Protein AF-X1UMD5-F1 (afdb_monomer_lite)

InterPro domains:
  IPR035985 Ubiquitin-activating enzyme-like [SSF69572] (2-57)

Foldseek 3Di:
DEEAEDLALVVVVVVLVVCVVVVPWYWYWYDDPVGAIDIDTSVPDDRDHRPVDPLCPRPCSVVRVVVRVVVVVVQVCCCVPVVDRD

Secondary structure (DSSP, 8-state):
-EEE--SSHHHHHHHHHHHHHTT--EEEEEE-TTS-EEEEEGGGPPPPP-----GGGSTTHHHHHHHHHHHHHHHHHHHHHH----

Structure (mmCIF, N/CA/C/O backbone):
data_AF-X1UMD5-F1
#
_entry.id   AF-X1UMD5-F1
#
loop_
_atom_site.group_PDB
_atom_site.id
_atom_site.type_symbol
_atom_site.label_atom_id
_atom_site.label_alt_id
_atom_site.label_comp_id
_atom_site.label_asym_id
_atom_site.label_entity_id
_atom_site.label_seq_id
_atom_site.pdbx_PDB_ins_code
_atom_site.Cartn_x
_atom_site.Cartn_y
_atom_site.Cartn_z
_atom_site.occupancy
_atom_site.B_iso_or_equiv
_atom_site.auth_seq_id
_atom_site.auth_comp_id
_atom_site.auth_asym_id
_atom_site.auth_atom_id
_atom_site.pdbx_PDB_model_num
ATOM 1 N N . MET A 1 1 ? -12.426 -4.510 4.050 1.00 93.38 1 MET A N 1
ATOM 2 C CA . MET A 1 1 ? -11.209 -3.731 3.765 1.00 93.38 1 MET A CA 1
ATOM 3 C C . MET A 1 1 ? -10.572 -4.325 2.527 1.00 93.38 1 MET A C 1
ATOM 5 O O . MET A 1 1 ? -10.563 -5.546 2.418 1.00 93.38 1 MET A O 1
ATOM 9 N N . VAL A 1 2 ? -10.106 -3.484 1.612 1.00 97.81 2 VAL A N 1
ATOM 10 C CA . VAL A 1 2 ? -9.356 -3.870 0.412 1.00 97.81 2 VAL A CA 1
ATOM 11 C C . VAL A 1 2 ? -7.894 -3.475 0.610 1.00 97.81 2 VAL A C 1
ATOM 13 O O . VAL A 1 2 ? -7.605 -2.439 1.208 1.00 97.81 2 VAL A O 1
ATOM 16 N N . ILE A 1 3 ? -6.985 -4.325 0.141 1.00 97.75 3 ILE A N 1
ATOM 17 C CA . ILE A 1 3 ? -5.553 -4.039 0.073 1.00 97.75 3 ILE A CA 1
ATOM 18 C C . ILE A 1 3 ? -5.190 -4.107 -1.406 1.00 97.75 3 ILE A C 1
ATOM 20 O O . ILE A 1 3 ? -5.268 -5.176 -2.011 1.00 97.75 3 ILE A O 1
ATOM 24 N N . ASP A 1 4 ? -4.860 -2.959 -1.981 1.00 97.50 4 ASP A N 1
ATOM 25 C CA . ASP A 1 4 ? -4.455 -2.813 -3.371 1.00 97.50 4 ASP A CA 1
ATOM 26 C C . ASP A 1 4 ? -2.929 -2.789 -3.479 1.00 97.50 4 ASP A C 1
ATOM 28 O O . ASP A 1 4 ? -2.269 -1.924 -2.905 1.00 97.50 4 ASP A O 1
ATOM 32 N N . THR A 1 5 ? -2.381 -3.733 -4.242 1.00 95.38 5 THR A N 1
ATOM 33 C CA . THR A 1 5 ? -0.958 -3.805 -4.593 1.00 95.38 5 THR A CA 1
ATOM 34 C C . THR A 1 5 ? -0.754 -3.965 -6.098 1.00 95.38 5 THR A C 1
ATOM 36 O O . THR A 1 5 ? 0.242 -4.553 -6.521 1.00 95.38 5 THR A O 1
ATOM 39 N N . PHE A 1 6 ? -1.705 -3.512 -6.924 1.00 94.12 6 PHE A N 1
ATOM 40 C CA . PHE A 1 6 ? -1.524 -3.525 -8.374 1.00 94.12 6 PHE A CA 1
ATOM 41 C C . PHE A 1 6 ? -0.277 -2.728 -8.762 1.00 94.12 6 PHE A C 1
ATOM 43 O O . PHE A 1 6 ? 0.110 -1.769 -8.099 1.00 94.12 6 PHE A O 1
ATOM 50 N N . ASP A 1 7 ? 0.357 -3.107 -9.858 1.00 89.12 7 ASP A N 1
ATOM 51 C CA . ASP A 1 7 ? 1.572 -2.493 -10.400 1.00 89.12 7 ASP A CA 1
ATOM 52 C C . ASP A 1 7 ? 1.291 -1.465 -11.506 1.00 89.12 7 ASP A C 1
ATOM 54 O O . ASP A 1 7 ? 2.205 -0.785 -11.958 1.00 89.12 7 ASP A O 1
ATOM 58 N N . ASN A 1 8 ? 0.028 -1.325 -11.915 1.00 91.38 8 ASN A N 1
ATOM 59 C CA . ASN A 1 8 ? -0.385 -0.470 -13.021 1.00 91.38 8 ASN A CA 1
ATOM 60 C C . ASN A 1 8 ? -1.437 0.561 -12.595 1.00 91.38 8 ASN A C 1
ATOM 62 O O . ASN A 1 8 ? -2.375 0.277 -11.840 1.00 91.38 8 ASN A O 1
ATOM 66 N N . SER A 1 9 ? -1.298 1.764 -13.142 1.00 93.50 9 SER A N 1
ATOM 67 C CA . SER A 1 9 ? -2.120 2.944 -12.880 1.00 93.50 9 SER A CA 1
ATOM 68 C C . SER A 1 9 ? -3.606 2.692 -13.150 1.00 93.50 9 SER A C 1
ATOM 70 O O . SER A 1 9 ? -4.471 3.123 -12.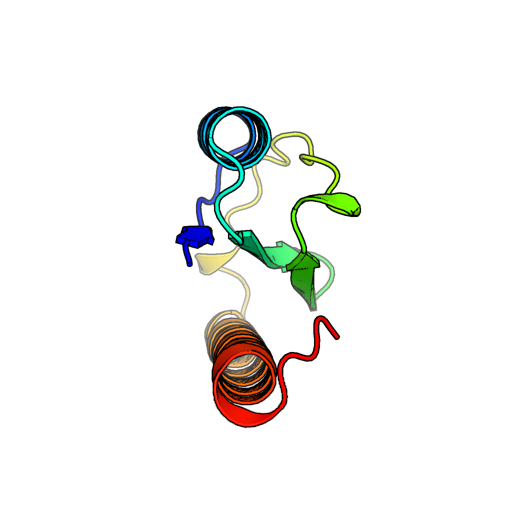384 1.00 93.50 9 SER A O 1
ATOM 72 N N . LYS A 1 10 ? -3.921 1.936 -14.210 1.00 95.69 10 LYS A N 1
ATOM 73 C CA . LYS A 1 10 ? -5.297 1.643 -14.627 1.00 95.69 10 LYS A CA 1
ATOM 74 C C . LYS A 1 10 ? -6.053 0.828 -13.580 1.00 95.69 10 LYS A C 1
ATOM 76 O O . LYS A 1 10 ? -7.172 1.191 -13.226 1.00 95.69 10 LYS A O 1
ATOM 81 N N . SER A 1 11 ? -5.456 -0.254 -13.084 1.00 96.50 11 SER A N 1
ATOM 82 C CA . SER A 1 11 ? -6.089 -1.110 -12.074 1.00 96.50 11 SER A CA 1
ATOM 83 C C . SER A 1 11 ? -6.199 -0.379 -10.738 1.00 96.50 11 SER A C 1
ATOM 85 O O . SER A 1 11 ? -7.274 -0.378 -10.142 1.00 96.50 11 SER A O 1
ATOM 87 N N . ARG A 1 12 ? -5.143 0.343 -10.332 1.00 96.44 12 ARG A N 1
ATOM 88 C CA . ARG A 1 12 ? -5.145 1.187 -9.123 1.00 96.44 12 ARG A CA 1
ATOM 89 C C . ARG A 1 12 ? -6.277 2.212 -9.134 1.00 96.44 12 ARG A C 1
ATOM 91 O O . ARG A 1 12 ? -6.955 2.394 -8.128 1.00 96.44 12 ARG A O 1
ATOM 98 N N . ARG A 1 13 ? -6.519 2.859 -10.280 1.00 97.69 13 ARG A N 1
ATOM 99 C CA . ARG A 1 13 ? -7.616 3.824 -10.444 1.00 97.69 13 ARG A CA 1
ATOM 100 C C . ARG A 1 13 ? -8.985 3.184 -10.258 1.00 97.69 13 ARG A C 1
ATOM 102 O O . ARG A 1 13 ? -9.779 3.700 -9.482 1.00 97.69 13 ARG A O 1
ATOM 109 N N . ILE A 1 14 ? -9.225 2.046 -10.910 1.00 98.19 14 ILE A N 1
ATOM 110 C CA . ILE A 1 14 ? -10.491 1.311 -10.787 1.00 98.19 14 ILE A CA 1
ATOM 111 C C . ILE A 1 14 ? -10.743 0.920 -9.328 1.00 98.19 14 ILE A C 1
ATOM 113 O O . ILE A 1 14 ? -11.852 1.097 -8.830 1.00 98.19 14 ILE A O 1
ATOM 117 N N . VAL A 1 15 ? -9.723 0.414 -8.627 1.00 98.19 15 VAL A N 1
ATOM 118 C CA . VAL A 1 15 ? -9.858 0.034 -7.215 1.00 98.19 15 VAL A CA 1
ATOM 119 C C . VAL A 1 15 ? -10.121 1.253 -6.335 1.00 98.19 15 VAL A C 1
ATOM 121 O O . VAL A 1 15 ? -11.017 1.192 -5.493 1.00 98.19 15 VAL A O 1
ATOM 124 N N . LYS A 1 16 ? -9.389 2.355 -6.548 1.00 98.00 16 LYS A N 1
ATOM 125 C CA . LYS A 1 16 ? -9.562 3.608 -5.802 1.00 98.00 16 LYS A CA 1
ATOM 126 C C . LYS A 1 16 ? -10.998 4.126 -5.912 1.00 98.00 16 LYS A C 1
ATOM 128 O O . LYS A 1 16 ? -11.657 4.337 -4.894 1.00 98.00 16 LYS A O 1
ATOM 133 N N . GLU A 1 17 ? -11.475 4.293 -7.146 1.00 98.25 17 GLU A N 1
ATOM 134 C CA . GLU A 1 17 ? -12.812 4.812 -7.457 1.00 98.25 17 GLU A CA 1
ATOM 135 C C . GLU A 1 17 ? -13.899 3.882 -6.903 1.00 98.25 17 GLU A C 1
ATOM 137 O O . GLU A 1 17 ? -14.788 4.333 -6.186 1.00 98.25 17 GLU A O 1
ATOM 142 N N . ALA A 1 18 ? -13.784 2.566 -7.119 1.00 98.44 18 ALA A N 1
ATOM 143 C CA . ALA A 1 18 ? -14.761 1.606 -6.606 1.00 98.44 18 ALA A CA 1
ATOM 144 C C . ALA A 1 18 ? -14.819 1.583 -5.068 1.00 98.44 18 ALA A C 1
ATOM 146 O O . ALA A 1 18 ? -15.899 1.476 -4.488 1.00 98.44 18 ALA A O 1
ATOM 147 N N . CYS A 1 19 ? -13.674 1.679 -4.386 1.00 98.19 19 CYS A N 1
ATOM 148 C CA . CYS A 1 19 ? -13.643 1.713 -2.924 1.00 98.19 19 CYS A CA 1
ATOM 149 C C . CYS A 1 19 ? -14.199 3.028 -2.365 1.00 98.19 19 CYS A C 1
ATOM 151 O O . CYS A 1 19 ? -14.853 3.008 -1.322 1.00 98.19 19 CYS A O 1
ATOM 153 N N . GLU A 1 20 ? -13.975 4.146 -3.059 1.00 97.38 20 GLU A N 1
ATOM 154 C CA . GLU A 1 20 ? -14.551 5.448 -2.721 1.00 97.38 20 GLU A CA 1
ATOM 155 C C . GLU A 1 20 ? -16.079 5.438 -2.880 1.00 97.38 20 GLU A C 1
ATOM 157 O O . GLU A 1 20 ? -16.796 5.750 -1.929 1.00 97.38 20 GLU A O 1
ATOM 162 N N . GLU A 1 21 ? -16.586 4.987 -4.030 1.00 98.12 21 GLU A N 1
ATOM 163 C CA . GLU A 1 21 ? -18.023 4.915 -4.330 1.00 98.12 21 GLU A CA 1
ATOM 164 C C . GLU A 1 21 ? -18.782 3.968 -3.391 1.00 98.12 21 GLU A C 1
ATOM 166 O O . GLU A 1 21 ? -19.882 4.281 -2.931 1.00 98.12 21 GLU A O 1
ATOM 171 N N . LEU A 1 22 ? -18.198 2.808 -3.080 1.00 98.06 22 LEU A N 1
ATOM 172 C CA . LEU A 1 22 ? -18.815 1.794 -2.220 1.00 98.06 22 LEU A CA 1
ATOM 173 C C . LEU A 1 22 ? -18.547 2.023 -0.726 1.00 98.06 22 LEU A C 1
ATOM 175 O O . LEU A 1 22 ? -19.016 1.240 0.103 1.00 98.06 22 LEU A O 1
ATOM 179 N N . ASN A 1 23 ? -17.798 3.073 -0.373 1.00 96.12 23 ASN A N 1
ATOM 180 C CA . ASN A 1 23 ? -17.385 3.390 0.994 1.00 96.12 23 ASN A CA 1
ATOM 181 C C . ASN A 1 23 ? -16.697 2.200 1.700 1.00 96.12 23 ASN A C 1
ATOM 183 O O . ASN A 1 23 ? -16.969 1.874 2.861 1.00 96.12 23 ASN A O 1
ATOM 187 N N . ILE A 1 24 ? -15.813 1.512 0.973 1.00 97.38 24 ILE A N 1
ATOM 188 C CA . ILE A 1 24 ? -15.034 0.377 1.473 1.00 97.38 24 ILE A CA 1
ATOM 189 C C . ILE A 1 24 ? -13.649 0.889 1.893 1.00 97.38 24 ILE A C 1
ATOM 191 O O . ILE A 1 24 ? -12.938 1.455 1.066 1.00 97.38 24 ILE A O 1
ATOM 195 N N . PRO A 1 25 ? -13.199 0.654 3.144 1.00 97.06 25 PRO A N 1
ATOM 196 C CA . PRO A 1 25 ? -11.844 1.007 3.561 1.00 97.06 25 PRO A CA 1
ATOM 197 C C . PRO A 1 25 ? -10.804 0.334 2.663 1.00 97.06 25 PRO A C 1
ATOM 199 O O . PRO A 1 25 ? -10.803 -0.897 2.553 1.00 97.06 25 PRO A O 1
ATOM 202 N N . CYS A 1 26 ? -9.927 1.130 2.055 1.00 97.94 26 CYS A N 1
ATOM 203 C CA . CYS A 1 26 ? -8.910 0.667 1.117 1.00 97.94 26 CYS A CA 1
ATOM 204 C C . CYS A 1 26 ? -7.545 1.276 1.443 1.00 97.94 26 CYS A C 1
ATOM 206 O O . CYS A 1 26 ? -7.438 2.469 1.739 1.00 97.94 26 CYS A O 1
ATOM 208 N N . ILE A 1 27 ? -6.519 0.432 1.388 1.00 97.75 27 ILE A N 1
ATOM 209 C CA . ILE A 1 27 ? -5.114 0.825 1.420 1.00 97.75 27 ILE A CA 1
ATOM 210 C C . ILE A 1 27 ? -4.506 0.487 0.066 1.00 97.75 27 ILE A C 1
ATOM 212 O O . ILE A 1 27 ? -4.631 -0.647 -0.391 1.00 97.75 27 ILE A O 1
ATOM 216 N N . HIS A 1 28 ? -3.792 1.444 -0.513 1.00 97.56 28 HIS A N 1
ATOM 217 C CA . HIS A 1 28 ? -2.916 1.236 -1.655 1.00 97.56 28 HIS A CA 1
ATOM 218 C C . HIS A 1 28 ? -1.482 1.128 -1.162 1.00 97.56 28 HIS A C 1
ATOM 220 O O . HIS A 1 28 ? -1.024 1.956 -0.373 1.00 97.56 28 HIS A O 1
ATOM 226 N N . ALA A 1 29 ? -0.776 0.104 -1.616 1.00 96.12 29 ALA A N 1
ATOM 227 C CA . ALA A 1 29 ? 0.600 -0.134 -1.241 1.00 96.12 29 ALA A CA 1
ATOM 228 C C . ALA A 1 29 ? 1.447 -0.500 -2.455 1.00 96.12 29 ALA A C 1
ATOM 230 O O . ALA A 1 29 ? 0.998 -1.175 -3.382 1.00 96.12 29 ALA A O 1
ATOM 231 N N . GLY A 1 30 ? 2.694 -0.053 -2.451 1.00 93.00 30 GLY A N 1
ATOM 232 C CA . GLY A 1 30 ? 3.598 -0.288 -3.564 1.00 93.00 30 GLY A CA 1
ATOM 233 C C . GLY A 1 30 ? 5.028 0.112 -3.254 1.00 93.00 30 GLY A C 1
ATOM 234 O O . GLY A 1 30 ? 5.336 0.640 -2.187 1.00 93.00 30 GLY A O 1
ATOM 235 N N . MET A 1 31 ? 5.901 -0.151 -4.218 1.00 91.62 31 MET A N 1
ATOM 236 C CA . MET A 1 31 ? 7.319 0.186 -4.167 1.00 91.62 31 MET A CA 1
ATOM 237 C C . MET A 1 31 ? 7.634 1.199 -5.267 1.00 91.62 31 MET A C 1
ATOM 239 O O . MET A 1 31 ? 6.969 1.214 -6.303 1.00 91.62 31 MET A O 1
ATOM 243 N N . SER A 1 32 ? 8.653 2.023 -5.049 1.00 86.50 32 SER A N 1
ATOM 244 C CA . SER A 1 32 ? 9.212 2.928 -6.053 1.00 86.50 32 SER A CA 1
ATOM 245 C C . SER A 1 32 ? 10.617 2.489 -6.457 1.00 86.50 32 SER A C 1
ATOM 247 O O . SER A 1 32 ? 11.366 1.930 -5.652 1.00 86.50 32 SER A O 1
ATOM 249 N N . ALA A 1 33 ? 10.996 2.815 -7.694 1.00 81.25 33 ALA A N 1
ATOM 250 C CA . ALA A 1 33 ? 12.343 2.612 -8.220 1.00 81.25 33 ALA A CA 1
ATOM 251 C C . ALA A 1 33 ? 13.384 3.470 -7.477 1.00 81.25 33 ALA A C 1
ATOM 253 O O . ALA A 1 33 ? 14.568 3.142 -7.479 1.00 81.25 33 ALA A O 1
ATOM 254 N N . ASP A 1 34 ? 12.932 4.509 -6.768 1.00 83.88 34 ASP A N 1
ATOM 255 C CA . ASP A 1 34 ? 13.763 5.336 -5.888 1.00 83.88 34 ASP A CA 1
ATOM 256 C C . ASP A 1 34 ? 14.135 4.630 -4.567 1.00 83.88 34 ASP A C 1
ATOM 258 O O . ASP A 1 34 ? 14.805 5.213 -3.715 1.00 83.88 34 ASP A O 1
ATOM 262 N N . GLY A 1 35 ? 13.706 3.377 -4.369 1.00 85.94 35 GLY A N 1
ATOM 263 C CA . GLY A 1 35 ? 14.123 2.554 -3.234 1.00 85.94 35 GLY A CA 1
ATOM 264 C C . GLY A 1 35 ? 13.298 2.753 -1.962 1.00 85.94 35 GLY A C 1
ATOM 265 O O . GLY A 1 35 ? 13.810 2.538 -0.864 1.00 85.94 35 GLY A O 1
ATOM 266 N N . TYR A 1 36 ? 12.029 3.145 -2.087 1.00 89.06 36 TYR A N 1
ATOM 267 C CA . TYR A 1 36 ? 11.096 3.233 -0.962 1.00 89.06 36 TYR A CA 1
ATOM 268 C C . TYR A 1 36 ? 9.830 2.413 -1.214 1.00 89.06 36 TYR A C 1
ATOM 270 O O . TYR A 1 36 ? 9.515 2.059 -2.350 1.00 89.06 36 TYR A O 1
ATOM 278 N N . SER A 1 37 ? 9.092 2.127 -0.144 1.00 91.94 37 SER A N 1
ATOM 279 C CA . SER A 1 37 ? 7.724 1.620 -0.220 1.00 91.94 37 SER A CA 1
ATOM 280 C C . SER A 1 37 ? 6.754 2.621 0.376 1.00 91.94 37 SER A C 1
ATOM 282 O O . SER A 1 37 ? 7.092 3.330 1.324 1.00 91.94 37 SER A O 1
ATOM 284 N N . GLU A 1 38 ? 5.536 2.625 -0.133 1.00 92.44 38 GLU A N 1
ATOM 285 C CA . GLU A 1 38 ? 4.453 3.463 0.352 1.00 92.44 38 GLU A CA 1
ATOM 286 C C . GLU A 1 38 ? 3.251 2.593 0.718 1.00 92.44 38 GLU A C 1
ATOM 288 O O . GLU A 1 38 ? 2.967 1.596 0.055 1.00 92.44 38 GLU A O 1
ATOM 293 N N . VAL A 1 39 ? 2.559 2.987 1.786 1.00 95.88 39 VAL A N 1
ATOM 294 C CA . VAL A 1 39 ? 1.259 2.462 2.202 1.00 95.88 39 VAL A CA 1
ATOM 295 C C . VAL A 1 39 ? 0.383 3.674 2.482 1.00 95.88 39 VAL A C 1
ATOM 297 O O . VAL A 1 39 ? 0.708 4.482 3.349 1.00 95.88 39 VAL A O 1
ATOM 300 N N . CYS A 1 40 ? -0.696 3.835 1.723 1.00 96.31 40 CYS A N 1
ATOM 301 C CA . CYS A 1 40 ? -1.518 5.035 1.751 1.00 96.31 40 CYS A CA 1
ATOM 302 C C . CYS A 1 40 ? -3.004 4.679 1.724 1.00 96.31 40 CYS A C 1
ATOM 304 O O . CYS A 1 40 ? -3.451 3.839 0.942 1.00 96.31 40 CYS A O 1
ATOM 306 N N . TRP A 1 41 ? -3.784 5.330 2.582 1.00 97.06 41 TRP A N 1
ATOM 307 C CA . TRP A 1 41 ? -5.235 5.187 2.582 1.00 97.06 41 TRP A CA 1
ATOM 308 C C . TRP A 1 41 ? -5.863 5.864 1.366 1.00 97.06 41 TRP A C 1
ATOM 310 O O . TRP A 1 41 ? -5.388 6.907 0.910 1.00 97.06 41 TRP A O 1
ATOM 320 N N . ASN A 1 42 ? -6.964 5.286 0.883 1.00 97.12 42 ASN A N 1
ATOM 321 C CA . ASN A 1 42 ? -7.693 5.720 -0.310 1.00 97.12 42 ASN A CA 1
ATOM 322 C C . ASN A 1 42 ? -7.912 7.242 -0.388 1.00 97.12 42 ASN A C 1
ATOM 324 O O . ASN A 1 42 ? -7.715 7.845 -1.440 1.00 97.12 42 ASN A O 1
ATOM 328 N N . GLU A 1 43 ? -8.258 7.879 0.736 1.00 94.94 43 GLU A N 1
ATOM 329 C CA . GLU A 1 43 ? -8.598 9.306 0.812 1.00 94.94 43 GLU A CA 1
ATOM 330 C C . GLU A 1 43 ? -7.403 10.230 0.541 1.00 94.94 43 GLU A C 1
ATOM 332 O O . GLU A 1 43 ? -7.582 11.387 0.163 1.00 94.94 43 GLU A O 1
ATOM 337 N N . LYS A 1 44 ? -6.179 9.738 0.753 1.00 95.12 44 LYS A N 1
ATOM 338 C CA . LYS A 1 44 ? -4.931 10.479 0.518 1.00 95.12 44 LYS A CA 1
ATOM 339 C C . LYS A 1 44 ? -4.163 9.959 -0.696 1.00 95.12 44 LYS A C 1
ATOM 341 O O . LYS A 1 44 ? -3.137 10.535 -1.054 1.00 95.12 44 LYS A O 1
ATOM 346 N N . TYR A 1 45 ? -4.636 8.881 -1.318 1.00 95.56 45 TYR A N 1
ATOM 347 C CA . TYR A 1 45 ? -3.911 8.208 -2.380 1.00 95.56 45 TYR A CA 1
ATOM 348 C C . TYR A 1 45 ? -4.068 8.923 -3.724 1.00 95.56 45 TYR A C 1
ATOM 350 O O . TYR A 1 45 ? -5.177 9.133 -4.231 1.00 95.56 45 TYR A O 1
ATOM 358 N N . ASN A 1 46 ? -2.934 9.253 -4.338 1.00 93.88 46 ASN A N 1
ATOM 359 C CA . ASN A 1 46 ? -2.870 9.739 -5.709 1.00 93.88 46 ASN A CA 1
ATOM 360 C C . ASN A 1 46 ? -2.381 8.603 -6.601 1.00 93.88 46 ASN A C 1
ATOM 362 O O . ASN A 1 46 ? -1.318 8.041 -6.356 1.00 93.88 46 ASN A O 1
ATOM 366 N N . VAL A 1 47 ? -3.160 8.267 -7.630 1.00 93.88 47 VAL A N 1
ATOM 367 C CA . VAL A 1 47 ? -2.779 7.221 -8.584 1.00 93.88 47 VAL A CA 1
ATOM 368 C C . VAL A 1 47 ? -1.577 7.727 -9.387 1.00 93.88 47 VAL A C 1
ATOM 370 O O . VAL A 1 47 ? -1.730 8.737 -10.079 1.00 93.88 47 VAL A O 1
ATOM 373 N N . PRO A 1 48 ? -0.407 7.072 -9.304 1.00 89.38 48 PRO A N 1
ATOM 374 C CA . PRO A 1 48 ? 0.758 7.481 -10.073 1.00 89.38 48 PRO A CA 1
ATOM 375 C C . PRO A 1 48 ? 0.598 7.098 -11.546 1.00 89.38 48 PRO A C 1
ATOM 377 O O . PRO A 1 48 ? -0.139 6.165 -11.880 1.00 89.38 48 PRO A O 1
ATOM 380 N N . ASP A 1 49 ? 1.324 7.799 -12.412 1.00 86.94 49 ASP A N 1
ATOM 381 C CA . ASP A 1 49 ? 1.481 7.399 -13.807 1.00 86.94 49 ASP A CA 1
ATOM 382 C C . ASP A 1 49 ? 2.341 6.131 -13.914 1.00 86.94 49 ASP A C 1
ATOM 384 O O . ASP A 1 49 ? 3.207 5.868 -13.073 1.00 86.94 49 ASP A O 1
ATOM 388 N N . ASP A 1 50 ? 2.116 5.347 -14.968 1.00 84.12 50 ASP A N 1
ATOM 389 C CA . ASP A 1 50 ? 2.926 4.161 -15.243 1.00 84.12 50 ASP A CA 1
ATOM 390 C C . ASP A 1 50 ? 4.349 4.584 -15.627 1.00 84.12 50 ASP A C 1
ATOM 392 O O . ASP A 1 50 ? 4.577 5.200 -16.667 1.00 84.12 50 ASP A O 1
ATOM 396 N N . SER A 1 51 ? 5.323 4.250 -14.780 1.00 73.06 51 SER A N 1
ATOM 397 C CA . SER A 1 51 ? 6.724 4.643 -14.973 1.00 73.06 51 SER A CA 1
ATOM 398 C C . SER A 1 51 ? 7.502 3.703 -15.902 1.00 73.06 51 SER A C 1
ATOM 400 O O . SER A 1 51 ? 8.613 4.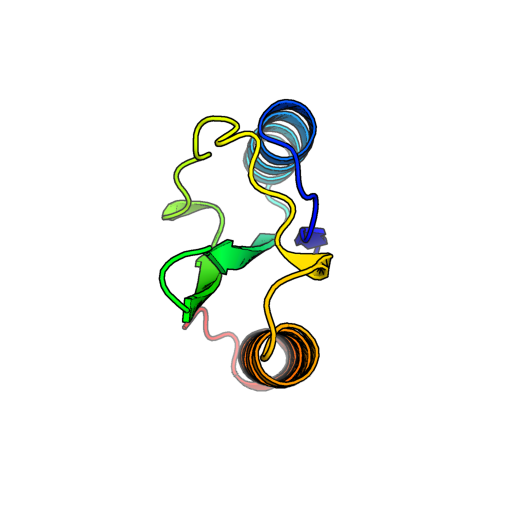030 -16.310 1.00 73.06 51 SER A O 1
ATOM 402 N N . GLY A 1 52 ? 6.935 2.537 -16.244 1.00 67.50 52 GLY A N 1
ATOM 403 C CA . GLY A 1 52 ? 7.558 1.535 -17.116 1.00 67.50 52 GLY A CA 1
ATOM 404 C C . GLY A 1 52 ? 8.802 0.851 -16.532 1.00 67.50 52 GLY A C 1
ATOM 405 O O . GLY A 1 52 ? 9.465 0.102 -17.247 1.00 67.50 52 GLY A O 1
ATOM 406 N N . PHE 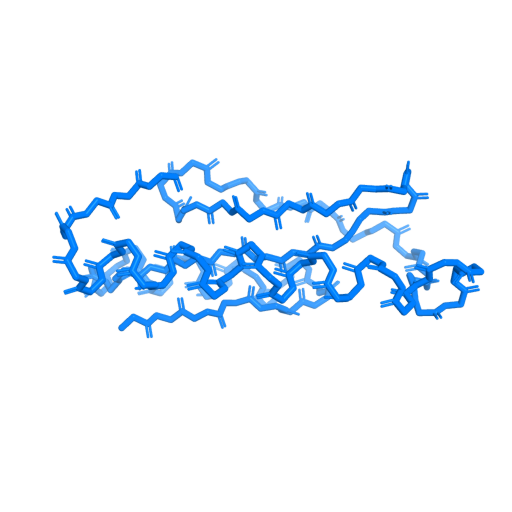A 1 53 ? 9.135 1.100 -15.262 1.00 70.31 53 PHE A N 1
ATOM 407 C CA . PHE A 1 53 ? 10.244 0.444 -14.572 1.00 70.31 53 PHE A CA 1
ATOM 408 C C . PHE A 1 53 ? 9.823 -0.920 -14.030 1.00 70.31 53 PHE A C 1
ATOM 410 O O . PHE A 1 53 ? 8.830 -1.024 -13.308 1.00 70.31 53 PHE A O 1
ATOM 417 N N . ASP A 1 54 ? 10.626 -1.945 -14.316 1.00 75.50 54 ASP A N 1
ATOM 418 C CA . ASP A 1 54 ? 10.470 -3.252 -13.687 1.00 75.50 54 ASP A CA 1
ATOM 419 C C . ASP A 1 54 ? 11.057 -3.220 -12.269 1.00 75.50 54 ASP A C 1
ATOM 421 O O . ASP A 1 54 ? 12.254 -3.398 -12.037 1.00 75.50 54 ASP A O 1
ATOM 425 N N . LEU A 1 55 ? 10.189 -2.929 -11.302 1.00 76.94 55 LEU A N 1
ATOM 426 C CA . LEU A 1 55 ? 10.534 -2.882 -9.882 1.00 76.94 55 LEU A CA 1
ATOM 427 C C . LEU A 1 55 ? 10.978 -4.245 -9.339 1.00 76.94 55 LEU A C 1
ATOM 429 O O . LEU A 1 55 ? 11.644 -4.293 -8.302 1.00 76.94 55 LEU A O 1
ATOM 433 N N . CYS A 1 56 ? 10.614 -5.344 -10.005 1.00 76.12 56 CYS A N 1
ATOM 434 C CA . CYS A 1 56 ? 10.964 -6.690 -9.570 1.00 76.12 56 CYS A CA 1
ATOM 435 C C . CYS A 1 56 ? 12.443 -7.017 -9.820 1.00 76.12 56 CYS A C 1
ATOM 437 O O . CYS A 1 56 ? 13.008 -7.813 -9.070 1.00 76.12 56 CYS A O 1
ATOM 439 N N . ASP A 1 57 ? 13.083 -6.347 -10.780 1.00 82.62 57 ASP A N 1
ATOM 440 C CA . ASP A 1 57 ? 14.505 -6.519 -11.100 1.00 82.62 57 ASP A CA 1
ATOM 441 C C . ASP A 1 57 ? 15.439 -5.634 -10.250 1.00 82.62 57 ASP A C 1
ATOM 443 O O . ASP A 1 57 ? 16.668 -5.712 -10.358 1.00 82.62 57 ASP A O 1
ATOM 447 N N . TYR A 1 58 ? 14.892 -4.796 -9.362 1.00 84.44 58 TYR A N 1
ATOM 448 C CA . TYR A 1 58 ? 15.704 -3.990 -8.453 1.00 84.44 58 TYR A CA 1
ATOM 449 C C . TYR A 1 58 ? 16.501 -4.893 -7.485 1.00 84.44 58 TYR A C 1
ATOM 451 O O . TYR A 1 58 ? 15.909 -5.764 -6.845 1.00 84.44 58 TYR A O 1
ATOM 459 N N . PRO A 1 59 ? 17.819 -4.680 -7.272 1.00 87.56 59 PRO A N 1
ATOM 460 C CA . PRO A 1 59 ? 18.635 -5.561 -6.425 1.00 87.56 59 PRO A CA 1
ATOM 461 C C . PRO A 1 59 ? 18.120 -5.764 -4.993 1.00 87.56 59 PRO A C 1
ATOM 463 O O . PRO A 1 59 ? 18.408 -6.786 -4.375 1.00 87.56 59 PRO A O 1
ATOM 466 N N . LEU A 1 60 ? 17.361 -4.803 -4.450 1.00 90.06 60 LEU A N 1
ATOM 467 C CA . LEU A 1 60 ? 16.747 -4.901 -3.121 1.00 90.06 60 LEU A CA 1
ATOM 468 C C . LEU A 1 60 ? 15.224 -5.097 -3.181 1.00 90.06 60 LEU A C 1
ATOM 470 O O . LEU A 1 60 ? 14.553 -4.856 -2.178 1.00 90.06 60 LEU A O 1
ATOM 474 N N . ALA A 1 61 ? 14.668 -5.532 -4.316 1.00 89.88 61 ALA A N 1
ATOM 475 C CA . ALA A 1 61 ? 13.228 -5.716 -4.503 1.00 89.88 61 ALA A CA 1
ATOM 476 C C . ALA A 1 61 ? 12.621 -6.567 -3.384 1.00 89.88 61 ALA A C 1
ATOM 478 O O . ALA A 1 61 ? 11.643 -6.165 -2.762 1.00 89.88 61 ALA A O 1
ATOM 479 N N . LEU A 1 62 ? 13.259 -7.688 -3.030 1.00 92.69 62 LEU A N 1
ATOM 480 C CA . LEU A 1 62 ? 12.782 -8.551 -1.949 1.00 92.69 62 LEU A CA 1
ATOM 481 C C . LEU A 1 62 ? 12.730 -7.829 -0.591 1.00 92.69 62 LEU A C 1
ATOM 483 O O . LEU A 1 62 ? 11.789 -8.024 0.176 1.00 92.69 62 LEU A O 1
ATOM 487 N N . ASN A 1 63 ? 13.708 -6.972 -0.296 1.00 93.50 63 ASN A N 1
ATOM 488 C CA . ASN A 1 63 ? 13.732 -6.212 0.954 1.00 93.50 63 ASN A CA 1
ATOM 489 C C . ASN A 1 63 ? 12.597 -5.184 0.990 1.00 93.50 63 ASN A C 1
ATOM 491 O O . ASN A 1 63 ? 11.933 -5.036 2.016 1.00 93.50 63 ASN A O 1
ATOM 495 N N . LEU A 1 64 ? 12.349 -4.505 -0.133 1.00 93.50 64 LEU A N 1
ATOM 496 C CA . LEU A 1 64 ? 11.239 -3.564 -0.264 1.00 93.50 64 LEU A CA 1
ATOM 497 C C . LEU A 1 64 ? 9.887 -4.274 -0.176 1.00 93.50 64 LEU A C 1
ATOM 499 O O . LEU A 1 64 ? 8.991 -3.764 0.492 1.00 93.50 64 LEU A O 1
ATOM 503 N N . VAL A 1 65 ? 9.751 -5.474 -0.748 1.00 94.12 65 VAL A N 1
ATOM 504 C CA . VAL A 1 65 ? 8.546 -6.305 -0.603 1.00 94.12 65 VAL A CA 1
ATOM 505 C C . VAL A 1 65 ? 8.292 -6.605 0.873 1.00 94.12 65 VAL A C 1
ATOM 507 O O . VAL A 1 65 ? 7.196 -6.347 1.365 1.00 94.12 65 VAL A O 1
ATOM 510 N N . TRP A 1 66 ? 9.301 -7.076 1.612 1.00 95.81 66 TRP A N 1
ATOM 511 C CA . TRP A 1 66 ? 9.152 -7.355 3.045 1.00 95.81 66 TRP A CA 1
ATOM 512 C C . TRP A 1 66 ? 8.797 -6.113 3.862 1.00 95.81 66 TRP A C 1
ATOM 514 O O . TRP A 1 66 ? 7.949 -6.189 4.756 1.00 95.81 66 TRP A O 1
ATOM 524 N N . MET A 1 67 ? 9.401 -4.966 3.548 1.00 95.38 67 MET A N 1
ATOM 525 C CA . MET A 1 67 ? 9.078 -3.705 4.214 1.00 95.38 67 MET A CA 1
ATOM 526 C C . MET A 1 67 ? 7.628 -3.289 3.935 1.00 95.38 67 MET A C 1
ATOM 528 O O . MET A 1 67 ? 6.875 -3.025 4.871 1.00 95.38 67 MET A O 1
ATOM 532 N N . THR A 1 68 ? 7.203 -3.359 2.672 1.00 95.81 68 THR A N 1
ATOM 533 C CA . THR A 1 68 ? 5.830 -3.056 2.237 1.00 95.81 68 THR A CA 1
ATOM 534 C C . THR A 1 68 ? 4.817 -3.957 2.943 1.00 95.81 68 THR A C 1
ATOM 536 O 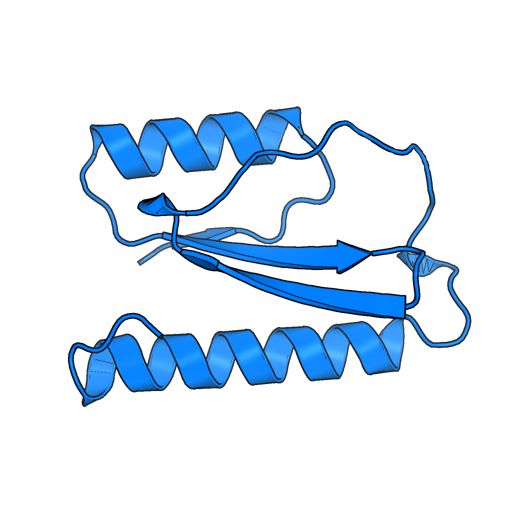O . THR A 1 68 ? 3.856 -3.467 3.531 1.00 95.81 68 THR A O 1
ATOM 539 N N . VAL A 1 69 ? 5.054 -5.273 2.961 1.00 96.88 69 VAL A N 1
ATOM 540 C CA . VAL A 1 69 ? 4.189 -6.253 3.641 1.00 96.88 69 VAL A CA 1
ATOM 541 C C . VAL A 1 69 ? 4.088 -5.959 5.138 1.00 96.88 69 VAL A C 1
ATOM 543 O O . VAL A 1 69 ? 2.999 -6.033 5.703 1.00 96.88 69 VAL A O 1
ATOM 546 N N . THR A 1 70 ? 5.196 -5.582 5.779 1.00 97.31 70 THR A N 1
ATOM 547 C CA . THR A 1 70 ? 5.213 -5.232 7.207 1.00 97.31 70 THR A CA 1
ATOM 548 C C . THR A 1 70 ? 4.359 -3.995 7.490 1.00 97.31 70 THR A C 1
ATOM 550 O O . THR A 1 70 ? 3.567 -3.999 8.432 1.00 97.31 70 THR A O 1
ATOM 553 N N . LEU A 1 71 ? 4.463 -2.959 6.654 1.00 96.56 71 LEU A N 1
ATOM 554 C CA . LEU A 1 71 ? 3.653 -1.745 6.782 1.00 96.56 71 LEU A CA 1
ATOM 555 C C . LEU A 1 71 ? 2.161 -2.019 6.542 1.00 96.56 71 LEU A C 1
ATOM 557 O O . LEU A 1 71 ? 1.324 -1.539 7.306 1.00 96.56 71 LEU A O 1
ATOM 561 N N . ILE A 1 72 ? 1.822 -2.831 5.533 1.00 97.38 72 ILE A N 1
ATOM 562 C CA . ILE A 1 72 ? 0.440 -3.266 5.278 1.00 97.38 72 ILE A CA 1
ATOM 563 C C . ILE A 1 72 ? -0.113 -4.018 6.494 1.00 97.38 72 ILE A C 1
ATOM 565 O O . ILE A 1 72 ? -1.243 -3.760 6.916 1.00 97.38 72 ILE A O 1
ATOM 569 N N . ALA A 1 73 ? 0.663 -4.949 7.058 1.00 96.62 73 ALA A N 1
ATOM 570 C CA . ALA A 1 73 ? 0.247 -5.735 8.213 1.00 96.62 73 ALA A CA 1
ATOM 571 C C . ALA A 1 73 ? -0.017 -4.842 9.433 1.00 96.62 73 ALA A C 1
ATOM 573 O O . ALA A 1 73 ? -1.078 -4.959 10.046 1.00 96.62 73 ALA A O 1
ATOM 574 N N . GLU A 1 74 ? 0.889 -3.909 9.741 1.00 96.50 74 GLU A N 1
ATOM 575 C CA . GLU A 1 74 ? 0.707 -2.955 10.841 1.00 96.50 74 GLU A CA 1
ATOM 576 C C . GLU A 1 74 ? -0.526 -2.071 10.622 1.00 96.50 74 GLU A C 1
ATOM 578 O O . GLU A 1 74 ? -1.360 -1.951 11.518 1.00 96.50 74 GLU A O 1
ATOM 583 N N . ALA A 1 75 ? -0.70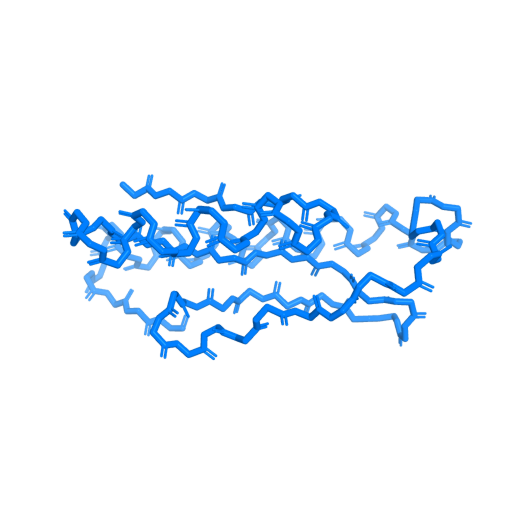6 -1.507 9.422 1.00 95.81 75 ALA A N 1
ATOM 584 C CA . ALA A 1 75 ? -1.868 -0.677 9.110 1.00 95.81 75 ALA A CA 1
ATOM 585 C C . ALA A 1 75 ? -3.186 -1.465 9.226 1.00 95.81 75 ALA A C 1
ATOM 587 O O . ALA A 1 75 ? -4.170 -0.965 9.775 1.00 95.81 75 ALA A O 1
ATOM 588 N N . THR A 1 76 ? -3.188 -2.724 8.784 1.00 95.94 76 THR A N 1
ATOM 589 C CA . THR A 1 76 ? -4.340 -3.631 8.884 1.00 95.94 76 THR A CA 1
ATOM 590 C C . THR A 1 76 ? -4.668 -3.958 10.342 1.00 95.94 76 THR A C 1
ATOM 592 O O . THR A 1 76 ? -5.830 -3.894 10.748 1.00 95.94 76 THR A O 1
ATOM 595 N N . ILE A 1 77 ? -3.657 -4.264 11.160 1.00 96.06 77 ILE A N 1
ATOM 596 C CA . ILE A 1 77 ? -3.832 -4.538 12.591 1.00 96.06 77 ILE A CA 1
ATOM 597 C C . ILE A 1 77 ? -4.330 -3.284 13.317 1.00 96.06 77 ILE A C 1
ATOM 599 O O . ILE A 1 77 ? -5.299 -3.369 14.069 1.00 96.06 77 ILE A O 1
ATOM 603 N N . CYS A 1 78 ? -3.731 -2.114 13.075 1.00 95.12 78 CYS A N 1
ATOM 604 C CA . CYS A 1 78 ? -4.189 -0.839 13.633 1.00 95.12 78 CYS A CA 1
ATOM 605 C C . CYS A 1 78 ? -5.646 -0.541 13.261 1.00 95.12 78 CYS A C 1
ATOM 607 O O . CYS A 1 78 ? -6.429 -0.138 14.125 1.00 95.12 78 CYS A O 1
ATOM 609 N N . PHE A 1 79 ? -6.034 -0.803 12.013 1.00 95.56 79 PHE A N 1
ATOM 610 C CA . PHE A 1 79 ? -7.402 -0.605 11.557 1.00 95.56 79 PHE A CA 1
ATOM 611 C C . PHE A 1 79 ? -8.395 -1.506 12.299 1.00 95.56 79 PHE A C 1
ATOM 613 O O . PHE A 1 79 ? -9.365 -1.010 12.870 1.00 95.56 79 PHE A O 1
ATOM 620 N N . PHE A 1 80 ? -8.150 -2.818 12.346 1.00 95.62 80 PHE A N 1
ATOM 621 C CA . PHE A 1 80 ? -9.094 -3.754 12.965 1.00 95.62 80 PHE A CA 1
ATOM 622 C C . PHE A 1 80 ? -9.071 -3.735 14.495 1.00 95.62 80 PHE A C 1
ATOM 624 O O . PHE A 1 80 ? -10.104 -3.964 15.119 1.00 95.62 80 PHE A O 1
ATOM 631 N N . HIS A 1 81 ? -7.915 -3.481 15.112 1.00 95.88 81 HIS A N 1
ATOM 632 C CA . HIS A 1 81 ? -7.765 -3.552 16.564 1.00 95.88 81 HIS A CA 1
ATOM 633 C C . HIS A 1 81 ? -7.991 -2.209 17.264 1.00 95.88 81 HIS A C 1
ATOM 635 O O . HIS 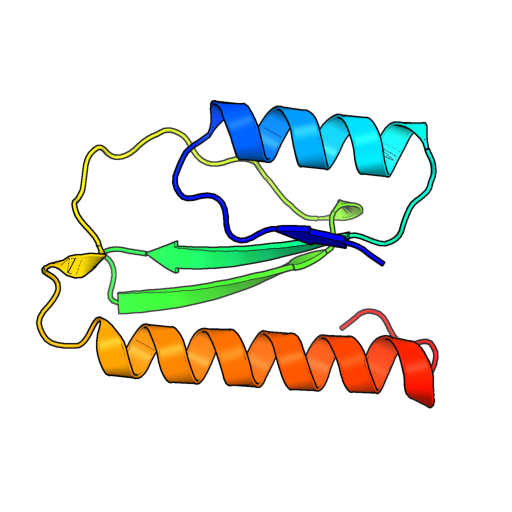A 1 81 ? -8.517 -2.185 18.374 1.00 95.88 81 HIS A O 1
ATOM 641 N N . LYS A 1 82 ? -7.597 -1.093 16.637 1.00 91.00 82 LYS A N 1
ATOM 642 C CA . LYS A 1 82 ? -7.644 0.249 17.247 1.00 91.00 82 LYS A CA 1
ATOM 643 C C . LYS A 1 82 ? -8.637 1.197 16.573 1.00 91.00 82 LYS A C 1
ATOM 645 O O . LYS A 1 82 ? -8.831 2.297 17.075 1.00 91.00 82 LYS A O 1
ATOM 650 N N . ALA A 1 83 ? -9.264 0.788 15.464 1.00 86.44 83 ALA A N 1
ATOM 651 C CA . ALA A 1 83 ? -10.077 1.660 14.611 1.00 86.44 83 ALA A CA 1
ATOM 652 C C . ALA A 1 83 ? -9.310 2.903 14.103 1.00 86.44 83 ALA A C 1
ATOM 654 O O . ALA A 1 83 ? -9.903 3.948 13.837 1.00 86.44 83 ALA A O 1
ATOM 655 N N . GLU A 1 84 ? -7.984 2.788 13.953 1.00 85.44 84 GLU A N 1
ATOM 656 C CA . GLU A 1 84 ? -7.098 3.862 13.491 1.00 85.44 84 GLU A CA 1
ATOM 657 C C . GLU A 1 84 ? -6.779 3.719 11.994 1.00 85.44 84 GLU A C 1
ATOM 659 O O . GLU A 1 84 ? -6.511 2.620 11.510 1.00 85.44 84 GLU A O 1
ATOM 664 N N . ARG A 1 85 ? -6.741 4.846 11.269 1.00 81.88 85 ARG A N 1
ATOM 665 C CA . ARG A 1 85 ? -6.216 4.942 9.895 1.00 81.88 85 ARG A CA 1
ATOM 666 C C . ARG A 1 85 ? -4.917 5.752 9.920 1.00 81.88 85 ARG A C 1
ATOM 668 O O . ARG A 1 85 ? -4.963 6.981 9.855 1.00 81.88 85 ARG A O 1
ATOM 675 N N . LYS A 1 86 ? -3.790 5.064 10.133 1.00 64.94 86 LYS A N 1
ATOM 676 C CA . LYS A 1 86 ? -2.439 5.653 10.124 1.00 64.94 86 LYS A CA 1
ATOM 677 C C . LYS A 1 86 ? -1.890 5.765 8.715 1.00 64.94 86 LYS A C 1
ATOM 679 O O . LYS A 1 86 ? -2.021 4.756 7.993 1.00 64.94 86 LYS A O 1
#

Sequence (86 aa):
MVIDTFDNSKSRRIVKEACEELNIPCIHAGMSADGYSEVCWNEKYNVPDDSGFDLCDYPLALNLVWMTVTLIAEATICFFHKAERK

pLDDT: mean 91.98, std 7.44, range [64.94, 98.44]

Radius of gyration: 13.06 Å; chains: 1; bounding box: 38×19×34 Å

Organism: NCBI:txid412755